Protein AF-A0A955U6E8-F1 (afdb_monomer_lite)

Structure (mmCIF, N/CA/C/O backbone):
data_AF-A0A955U6E8-F1
#
_entry.id   AF-A0A955U6E8-F1
#
loop_
_atom_site.group_PDB
_atom_site.id
_atom_site.type_symbol
_atom_site.label_atom_id
_atom_site.label_alt_id
_atom_site.label_comp_id
_atom_site.label_asym_id
_atom_site.label_entity_id
_atom_site.label_seq_id
_atom_site.pdbx_PDB_ins_code
_atom_site.Cartn_x
_atom_site.Cartn_y
_atom_site.Cartn_z
_atom_site.occupancy
_atom_site.B_iso_or_equiv
_atom_site.auth_seq_id
_atom_site.auth_comp_id
_atom_site.auth_asym_id
_atom_site.auth_atom_id
_atom_site.pdbx_PDB_model_num
ATOM 1 N N . MET A 1 1 ? -59.111 1.455 26.543 1.00 46.19 1 MET A N 1
ATOM 2 C CA . MET A 1 1 ? -58.876 2.035 25.203 1.00 46.19 1 MET A CA 1
ATOM 3 C C . MET A 1 1 ? -57.410 1.788 24.882 1.00 46.19 1 MET A C 1
ATOM 5 O O . MET A 1 1 ? -56.570 2.256 25.637 1.00 46.19 1 MET A O 1
ATOM 9 N N . PHE A 1 2 ? -57.115 0.918 23.914 1.00 42.72 2 PHE A N 1
ATOM 10 C CA . PHE A 1 2 ? -55.765 0.390 23.679 1.00 42.72 2 PHE A CA 1
ATOM 11 C C . PHE A 1 2 ? -54.879 1.401 22.936 1.00 42.72 2 PHE A C 1
ATOM 13 O O . PHE A 1 2 ? -55.270 1.921 21.895 1.00 42.72 2 PHE A O 1
ATOM 20 N N . LEU A 1 3 ? -53.687 1.646 23.487 1.00 48.56 3 LEU A N 1
ATOM 21 C CA . LEU A 1 3 ? -52.544 2.263 22.814 1.00 48.56 3 LEU A CA 1
ATOM 22 C C . LEU A 1 3 ? -51.913 1.227 21.876 1.00 48.56 3 LEU A C 1
ATOM 24 O O . LEU A 1 3 ? -51.577 0.129 22.313 1.00 48.56 3 LEU A O 1
ATOM 28 N N . LEU A 1 4 ? -51.719 1.589 20.611 1.00 48.16 4 LEU A N 1
ATOM 29 C CA . LEU A 1 4 ? -50.917 0.830 19.654 1.00 48.16 4 LEU A CA 1
ATOM 30 C C . LEU A 1 4 ? -49.836 1.769 19.114 1.00 48.16 4 LEU A C 1
ATOM 32 O O . LEU A 1 4 ? -50.047 2.502 18.152 1.00 48.16 4 LEU A O 1
ATOM 36 N N . LEU A 1 5 ? -48.681 1.773 19.785 1.00 52.44 5 LEU A N 1
ATOM 37 C CA . LEU A 1 5 ? -47.437 2.248 19.190 1.00 52.44 5 LEU A CA 1
ATOM 38 C C . LEU A 1 5 ? -46.915 1.132 18.284 1.00 52.44 5 LEU A C 1
ATOM 40 O O . LEU A 1 5 ? -46.462 0.091 18.758 1.00 52.44 5 LEU A O 1
ATOM 44 N N . ALA A 1 6 ? -46.990 1.355 16.976 1.00 48.94 6 ALA A N 1
ATOM 45 C CA . ALA A 1 6 ? -46.285 0.547 15.998 1.00 48.94 6 ALA A CA 1
ATOM 46 C C . ALA A 1 6 ? -44.787 0.875 16.093 1.00 48.94 6 ALA A C 1
ATOM 48 O O . ALA A 1 6 ? -44.318 1.871 15.547 1.00 48.94 6 ALA A O 1
ATOM 49 N N . ALA A 1 7 ? -44.037 0.045 16.814 1.00 50.34 7 ALA A N 1
ATOM 50 C CA . ALA A 1 7 ? -42.588 0.016 16.706 1.00 50.34 7 ALA A CA 1
ATOM 51 C C . ALA A 1 7 ? -42.237 -0.606 15.346 1.00 50.34 7 ALA A C 1
ATOM 53 O O . ALA A 1 7 ? -42.258 -1.826 15.184 1.00 50.34 7 ALA A O 1
ATOM 54 N N . MET A 1 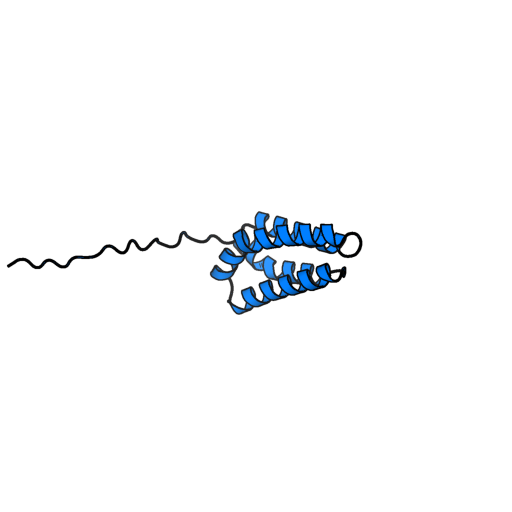8 ? -41.964 0.234 14.344 1.00 52.19 8 MET A N 1
ATOM 55 C CA . MET A 1 8 ? -41.273 -0.217 13.139 1.00 52.19 8 MET A CA 1
ATOM 56 C C . MET A 1 8 ? -39.870 -0.651 13.555 1.00 52.19 8 MET A C 1
ATOM 58 O O . MET A 1 8 ? -39.039 0.169 13.943 1.00 52.19 8 MET A O 1
ATOM 62 N N . GLY A 1 9 ? -39.637 -1.960 13.513 1.00 43.53 9 GLY A N 1
ATOM 63 C CA . GLY A 1 9 ? -38.322 -2.551 13.685 1.00 43.53 9 GLY A CA 1
ATOM 64 C C . GLY A 1 9 ? -37.416 -2.138 12.533 1.00 43.53 9 GLY A C 1
ATOM 65 O O . GLY A 1 9 ? -37.357 -2.814 11.511 1.00 43.53 9 GLY A O 1
ATOM 66 N N . CYS A 1 10 ? -36.686 -1.038 12.704 1.00 43.44 10 CYS A N 1
ATOM 67 C CA . CYS A 1 10 ? -35.409 -0.884 12.028 1.00 43.44 10 CYS A CA 1
ATOM 68 C C . CYS A 1 10 ? -34.491 -1.961 12.604 1.00 43.44 10 CYS A C 1
ATOM 70 O O . CYS A 1 10 ? -34.021 -1.844 13.735 1.00 43.44 10 CYS A O 1
ATOM 72 N N . SER A 1 11 ? -34.282 -3.033 11.842 1.00 38.91 11 SER A N 1
ATOM 73 C CA . SER A 1 11 ? -33.204 -3.981 12.093 1.00 38.91 11 SER A CA 1
ATOM 74 C C . SER A 1 11 ? -31.896 -3.211 11.947 1.00 38.91 11 SER A C 1
ATOM 76 O O . SER A 1 11 ? -31.391 -3.032 10.841 1.00 38.91 11 SER A O 1
ATOM 78 N N . VAL A 1 12 ? -31.392 -2.679 13.060 1.00 48.72 12 VAL A N 1
ATOM 79 C CA . VAL A 1 12 ? -30.025 -2.179 13.158 1.00 48.72 12 VAL A CA 1
ATOM 80 C C . VAL A 1 12 ? -29.158 -3.405 12.918 1.00 48.72 12 VAL A C 1
ATOM 82 O O . VAL A 1 12 ? -29.023 -4.249 13.801 1.00 48.72 12 VAL A O 1
ATOM 85 N N . VAL A 1 13 ? -28.655 -3.563 11.693 1.00 50.22 13 VAL A N 1
ATOM 86 C CA . VAL A 1 13 ? -27.540 -4.472 11.438 1.00 50.22 13 VAL A CA 1
ATOM 87 C C . VAL A 1 13 ? -26.433 -3.943 12.335 1.00 50.22 13 VAL A C 1
ATOM 89 O O . VAL A 1 13 ? -25.892 -2.867 12.082 1.00 50.22 13 VAL A O 1
ATOM 92 N N . ALA A 1 14 ? -26.207 -4.615 13.464 1.00 51.19 14 ALA A N 1
ATOM 93 C CA . ALA A 1 14 ? -25.062 -4.314 14.297 1.00 51.19 14 ALA A CA 1
ATOM 94 C C . ALA A 1 14 ? -23.845 -4.455 13.375 1.00 51.19 14 ALA A C 1
ATOM 96 O O . ALA A 1 14 ? -23.742 -5.495 12.718 1.00 51.19 14 ALA A O 1
ATOM 97 N N . PRO A 1 15 ? -22.998 -3.419 13.230 1.00 55.59 15 PRO A N 1
ATOM 98 C CA . PRO A 1 15 ? -21.796 -3.558 12.429 1.00 55.59 15 PRO A CA 1
ATOM 99 C C . PRO A 1 15 ? -21.042 -4.764 12.980 1.00 55.59 15 PRO A C 1
ATOM 101 O O . PRO A 1 15 ? -20.820 -4.845 14.193 1.00 55.59 15 PRO A O 1
ATOM 104 N N . GLU A 1 16 ? -20.738 -5.734 12.115 1.00 58.38 16 GLU A N 1
ATOM 105 C CA . GLU A 1 16 ? -19.894 -6.848 12.524 1.00 58.38 16 GLU A CA 1
ATOM 106 C C . GLU A 1 16 ? -18.609 -6.262 13.119 1.00 58.38 16 GLU A C 1
ATOM 108 O O . GLU A 1 16 ? -18.107 -5.254 12.602 1.00 58.38 16 GLU A O 1
ATOM 113 N N . PRO A 1 17 ? -18.117 -6.805 14.244 1.00 59.34 17 PRO A N 1
ATOM 114 C CA . PRO A 1 17 ? -16.899 -6.304 14.853 1.00 59.34 17 PRO A CA 1
ATOM 115 C C . PRO A 1 17 ? -15.771 -6.402 13.824 1.00 59.34 17 PRO A C 1
ATOM 117 O O . PRO A 1 17 ? -15.353 -7.491 13.443 1.00 59.34 17 PRO A O 1
ATOM 120 N N . VAL A 1 18 ? -15.319 -5.246 13.336 1.00 67.44 18 VAL A N 1
ATOM 121 C CA . VAL A 1 18 ? -14.195 -5.164 12.406 1.00 67.44 18 VAL A CA 1
ATOM 122 C C . VAL A 1 18 ? -12.940 -5.451 13.213 1.00 67.44 18 VAL A C 1
ATOM 124 O O . VAL A 1 18 ? -12.506 -4.631 14.026 1.00 67.44 18 VAL A O 1
ATOM 127 N N . GLU A 1 19 ? -12.393 -6.646 13.027 1.00 71.19 19 GLU A N 1
ATOM 128 C CA . GLU A 1 19 ? -11.153 -7.046 13.672 1.00 71.19 19 GLU A CA 1
ATOM 129 C C . GLU A 1 19 ? -9.954 -6.308 13.052 1.00 71.19 19 GLU A C 1
ATOM 131 O O . GLU A 1 19 ? -9.950 -5.985 11.858 1.00 71.19 19 GLU A O 1
ATOM 136 N N . PRO A 1 20 ? -8.920 -6.004 13.852 1.00 74.31 20 PRO A N 1
ATOM 137 C CA . PRO A 1 20 ? -7.686 -5.443 13.326 1.00 74.31 20 PRO A CA 1
ATOM 138 C C . PRO A 1 20 ? -7.023 -6.410 12.335 1.00 74.31 20 PRO A C 1
ATOM 140 O O . PRO A 1 20 ? -7.086 -7.629 12.483 1.00 74.31 20 PRO A O 1
ATOM 143 N N . ALA A 1 21 ? -6.329 -5.855 11.340 1.00 81.94 21 ALA A N 1
ATOM 144 C CA . ALA A 1 21 ? -5.647 -6.646 10.323 1.00 81.94 21 ALA A CA 1
ATOM 145 C C . ALA A 1 21 ? -4.588 -7.574 10.940 1.00 81.94 21 ALA A C 1
ATOM 147 O O . ALA A 1 21 ? -3.707 -7.125 11.684 1.00 81.94 21 ALA A O 1
ATOM 148 N N . SER A 1 22 ? -4.643 -8.864 10.601 1.00 86.31 22 SER A N 1
ATOM 149 C CA . SER A 1 22 ? -3.694 -9.848 11.123 1.00 86.31 22 SER A CA 1
ATOM 150 C C . SER A 1 22 ? -2.262 -9.553 10.666 1.00 86.31 22 SER A C 1
ATOM 152 O O . SER A 1 22 ? -2.023 -9.011 9.581 1.00 86.31 22 SER A O 1
ATOM 154 N N . ALA A 1 23 ? -1.281 -9.954 11.478 1.00 87.62 23 ALA A N 1
ATOM 155 C CA . ALA A 1 23 ? 0.132 -9.801 11.137 1.00 87.62 23 ALA A CA 1
ATOM 156 C C . ALA A 1 23 ? 0.498 -10.460 9.791 1.00 87.62 23 ALA A C 1
ATOM 158 O O . ALA A 1 23 ? 1.283 -9.893 9.037 1.00 87.62 23 ALA A O 1
ATOM 159 N N . GLU A 1 24 ? -0.110 -11.606 9.471 1.00 90.12 24 GLU A N 1
ATOM 160 C CA . GLU A 1 24 ? 0.077 -12.309 8.195 1.00 90.12 24 GLU A CA 1
ATOM 161 C C . GLU A 1 24 ? -0.455 -11.499 7.005 1.00 90.12 24 GLU A C 1
ATOM 163 O O . GLU A 1 24 ? 0.207 -11.400 5.973 1.00 90.12 24 GLU A O 1
ATOM 168 N N . THR A 1 25 ? -1.617 -10.860 7.160 1.00 91.06 25 THR A N 1
ATOM 169 C CA . THR A 1 25 ? -2.200 -9.993 6.124 1.00 91.06 25 THR A CA 1
ATOM 170 C C . THR A 1 25 ? -1.286 -8.809 5.828 1.00 91.06 25 THR A C 1
ATOM 172 O O . THR A 1 25 ? -1.036 -8.486 4.663 1.00 91.06 25 THR A O 1
ATOM 175 N N . LEU A 1 26 ? -0.749 -8.185 6.882 1.00 91.56 26 LEU A N 1
ATOM 176 C CA . LEU A 1 26 ? 0.201 -7.079 6.768 1.00 91.56 26 LEU A CA 1
ATOM 177 C C . LEU A 1 26 ? 1.513 -7.525 6.108 1.00 91.56 26 LEU A C 1
ATOM 179 O O . LEU A 1 26 ? 2.008 -6.835 5.221 1.00 91.56 26 LEU A O 1
ATOM 183 N N . ASP A 1 27 ? 2.054 -8.686 6.481 1.00 92.38 27 ASP A N 1
ATOM 184 C CA . ASP A 1 27 ? 3.265 -9.241 5.858 1.00 92.38 27 ASP A CA 1
ATOM 185 C C . ASP A 1 27 ? 3.065 -9.523 4.375 1.00 92.38 27 ASP A C 1
ATOM 187 O O . ASP A 1 27 ? 3.877 -9.132 3.536 1.00 92.38 27 ASP A O 1
ATOM 191 N N . ALA A 1 28 ? 1.952 -10.167 4.036 1.00 93.50 28 ALA A N 1
ATOM 192 C CA . ALA A 1 28 ? 1.639 -10.489 2.661 1.00 93.50 28 ALA A CA 1
ATOM 193 C C . ALA A 1 28 ? 1.433 -9.209 1.832 1.00 93.50 28 ALA A C 1
ATOM 195 O O . ALA A 1 28 ? 1.784 -9.184 0.651 1.00 93.50 28 ALA A O 1
ATOM 196 N N . LEU A 1 29 ? 0.836 -8.160 2.412 1.00 95.88 29 LEU A N 1
ATOM 197 C CA . LEU A 1 29 ? 0.698 -6.849 1.776 1.00 95.88 29 LEU A CA 1
ATOM 198 C C . LEU A 1 29 ? 2.065 -6.234 1.458 1.00 95.88 29 LEU A C 1
ATOM 200 O O . LEU A 1 29 ? 2.312 -5.851 0.315 1.00 95.88 29 LEU A O 1
ATOM 204 N N . LEU A 1 30 ? 2.943 -6.160 2.460 1.00 95.31 30 LEU A N 1
ATOM 205 C CA . LEU A 1 30 ? 4.268 -5.558 2.321 1.00 95.31 30 LEU A CA 1
ATOM 206 C C . LEU A 1 30 ? 5.124 -6.312 1.306 1.00 95.31 30 LEU A C 1
ATOM 208 O O . LEU A 1 30 ? 5.720 -5.679 0.441 1.00 95.31 30 LEU A O 1
ATOM 212 N N . LEU A 1 31 ? 5.078 -7.645 1.315 1.00 95.81 31 LEU A N 1
ATOM 213 C CA . LEU A 1 31 ? 5.783 -8.470 0.335 1.00 95.81 31 LEU A CA 1
ATOM 214 C C . LEU A 1 31 ? 5.381 -8.138 -1.113 1.00 95.81 31 LEU A C 1
ATOM 216 O O . LEU A 1 31 ? 6.233 -8.067 -1.994 1.00 95.81 31 LEU A O 1
ATOM 220 N N . ARG A 1 32 ? 4.086 -7.908 -1.377 1.00 96.94 32 ARG A N 1
ATOM 221 C CA . ARG A 1 32 ? 3.611 -7.545 -2.726 1.00 96.94 32 ARG A CA 1
ATOM 222 C C . ARG A 1 32 ? 4.035 -6.142 -3.140 1.00 96.94 32 ARG A C 1
ATOM 224 O O . ARG A 1 32 ? 4.292 -5.909 -4.318 1.00 96.94 32 ARG A O 1
ATOM 231 N N . LEU A 1 33 ? 4.128 -5.217 -2.191 1.00 96.62 33 LEU A N 1
ATOM 232 C CA . LEU A 1 33 ? 4.647 -3.881 -2.461 1.00 96.62 33 LEU A CA 1
ATOM 233 C C . LEU A 1 33 ? 6.154 -3.907 -2.727 1.00 96.62 33 LEU A C 1
ATOM 235 O O . LEU A 1 33 ? 6.600 -3.248 -3.660 1.00 96.62 33 LEU A O 1
ATOM 239 N N . GLU A 1 34 ? 6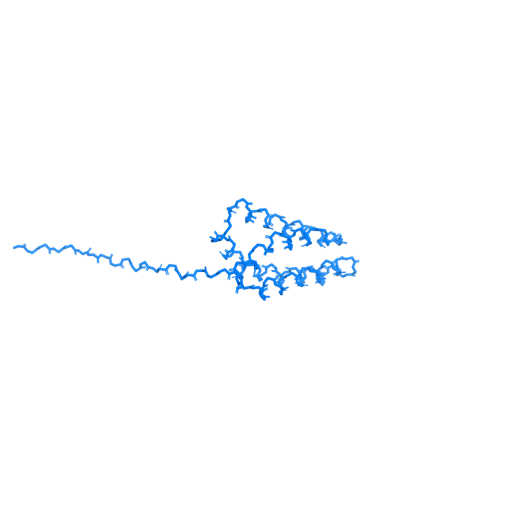.920 -4.700 -1.978 1.00 96.06 34 GLU A N 1
ATOM 240 C CA . GLU A 1 34 ? 8.350 -4.920 -2.231 1.00 96.06 34 GLU A CA 1
ATOM 241 C C . GLU A 1 34 ? 8.593 -5.512 -3.625 1.00 96.06 34 GLU A C 1
ATOM 243 O O . GLU A 1 34 ? 9.431 -5.002 -4.369 1.00 96.06 34 GLU A O 1
ATOM 248 N N . GLU A 1 35 ? 7.817 -6.527 -4.018 1.00 95.56 35 GLU A N 1
ATOM 249 C CA . GLU A 1 35 ? 7.836 -7.091 -5.374 1.00 95.56 35 GLU A CA 1
ATOM 250 C C . GLU A 1 35 ? 7.550 -6.011 -6.432 1.00 95.56 35 GLU A C 1
ATOM 252 O O . GLU A 1 35 ? 8.295 -5.878 -7.404 1.00 95.56 35 GLU A O 1
ATOM 257 N N . ALA A 1 36 ? 6.522 -5.182 -6.219 1.00 95.88 36 ALA A N 1
ATOM 258 C CA . ALA A 1 36 ? 6.201 -4.076 -7.116 1.00 95.88 36 ALA A CA 1
ATOM 259 C C . ALA A 1 36 ? 7.364 -3.071 -7.246 1.00 95.88 36 ALA A C 1
ATOM 261 O O . ALA A 1 36 ? 7.702 -2.662 -8.358 1.00 95.88 36 ALA A O 1
ATOM 262 N N . GLY A 1 37 ? 8.008 -2.705 -6.132 1.00 93.81 37 GLY A N 1
ATOM 263 C CA . GLY A 1 37 ? 9.169 -1.809 -6.115 1.00 93.81 37 GLY A CA 1
ATOM 264 C C . GLY A 1 37 ? 10.364 -2.365 -6.894 1.00 93.81 37 GLY A C 1
ATOM 265 O O . GLY A 1 37 ? 10.960 -1.650 -7.698 1.00 93.81 37 GLY A O 1
ATOM 266 N N . GLN A 1 38 ? 10.666 -3.657 -6.730 1.00 92.19 38 GLN A N 1
ATOM 267 C CA . GLN A 1 38 ? 11.762 -4.333 -7.439 1.00 92.19 38 GLN A CA 1
ATOM 268 C C . GLN A 1 38 ? 11.526 -4.420 -8.954 1.00 92.19 38 GLN A C 1
ATOM 270 O O . GLN A 1 38 ? 12.471 -4.323 -9.740 1.00 92.19 38 GLN A O 1
ATOM 275 N N . LEU A 1 39 ? 10.269 -4.587 -9.371 1.00 94.00 39 LEU A N 1
ATOM 276 C CA . LEU A 1 39 ? 9.886 -4.671 -10.781 1.00 94.00 39 LEU A CA 1
ATOM 277 C C . LEU A 1 39 ? 9.816 -3.298 -11.468 1.00 94.00 39 LEU A C 1
ATOM 279 O O . LEU A 1 39 ? 9.885 -3.230 -12.693 1.00 94.00 39 LEU A O 1
ATOM 283 N N . ALA A 1 40 ? 9.706 -2.198 -10.717 1.00 91.56 40 ALA A N 1
ATOM 284 C CA . ALA A 1 40 ? 9.393 -0.869 -11.250 1.00 91.56 40 ALA A CA 1
ATOM 285 C C . ALA A 1 40 ? 10.327 -0.399 -12.380 1.00 91.56 40 ALA A C 1
ATOM 287 O O . ALA A 1 40 ? 9.869 0.204 -13.353 1.00 91.56 40 ALA A O 1
ATOM 288 N N . ALA A 1 41 ? 11.625 -0.693 -12.262 1.00 86.62 41 ALA A N 1
ATOM 289 C CA . ALA A 1 41 ? 12.649 -0.273 -13.218 1.00 86.62 41 ALA A CA 1
ATOM 290 C C . ALA A 1 41 ? 12.825 -1.232 -14.412 1.00 86.62 41 ALA A C 1
ATOM 292 O O . ALA A 1 41 ? 13.437 -0.853 -15.412 1.00 86.62 41 ALA A O 1
ATOM 293 N N . THR A 1 42 ? 12.333 -2.470 -14.316 1.00 91.69 42 THR A N 1
ATOM 294 C CA . THR A 1 42 ? 12.607 -3.549 -15.284 1.00 91.69 42 THR A CA 1
ATOM 295 C C . THR A 1 42 ? 11.360 -3.977 -16.052 1.00 91.69 42 THR A C 1
ATOM 297 O O . THR A 1 42 ? 11.430 -4.191 -17.261 1.00 91.69 42 THR A O 1
ATOM 300 N N . ASP A 1 43 ? 10.214 -4.039 -15.378 1.00 95.62 43 ASP A N 1
ATOM 301 C CA . ASP A 1 43 ? 8.911 -4.344 -15.954 1.00 95.62 43 ASP A CA 1
ATOM 302 C C . ASP A 1 43 ? 7.817 -3.538 -15.244 1.00 95.62 43 ASP A C 1
ATOM 304 O O . ASP A 1 43 ? 7.195 -3.960 -14.265 1.00 95.62 43 ASP A O 1
ATOM 308 N N . ARG A 1 44 ? 7.539 -2.354 -15.798 1.00 95.06 44 ARG A N 1
ATOM 309 C CA . ARG A 1 44 ? 6.502 -1.456 -15.282 1.00 95.06 44 ARG A CA 1
ATOM 310 C C . ARG A 1 44 ? 5.122 -2.113 -15.231 1.00 95.06 44 ARG A C 1
ATOM 312 O O . ARG A 1 44 ? 4.331 -1.785 -14.351 1.00 95.06 44 ARG A O 1
ATOM 319 N N . ARG A 1 45 ? 4.791 -2.991 -16.183 1.00 96.75 45 ARG A N 1
ATOM 320 C CA . ARG A 1 45 ? 3.470 -3.627 -16.211 1.00 96.75 45 ARG A CA 1
ATOM 321 C C . ARG A 1 45 ? 3.344 -4.596 -15.043 1.00 96.75 45 ARG A C 1
ATOM 323 O O . ARG A 1 45 ? 2.384 -4.486 -14.287 1.00 96.75 45 ARG A O 1
ATOM 330 N N . ALA A 1 46 ? 4.334 -5.466 -14.864 1.00 96.50 46 ALA A N 1
ATOM 331 C CA . ALA A 1 46 ? 4.361 -6.402 -13.746 1.00 96.50 46 ALA A CA 1
ATOM 332 C C . ALA A 1 46 ? 4.370 -5.674 -12.388 1.00 96.50 46 ALA A C 1
ATOM 334 O O . ALA A 1 46 ? 3.668 -6.084 -11.465 1.00 96.50 46 ALA A O 1
ATOM 335 N N . ALA A 1 47 ? 5.081 -4.545 -12.282 1.00 96.56 47 ALA A N 1
ATOM 336 C CA . ALA A 1 47 ? 5.078 -3.706 -11.084 1.00 96.56 47 ALA A CA 1
ATOM 337 C C . ALA A 1 47 ? 3.679 -3.163 -10.737 1.00 96.56 47 ALA A C 1
ATOM 339 O O . ALA A 1 47 ? 3.254 -3.213 -9.582 1.00 96.56 47 ALA A O 1
ATOM 340 N N . LEU A 1 48 ? 2.941 -2.663 -11.735 1.00 97.38 48 LEU A N 1
ATOM 341 C CA . LEU A 1 48 ? 1.577 -2.163 -11.537 1.00 97.38 48 LEU A CA 1
ATOM 342 C C . LEU A 1 48 ? 0.586 -3.291 -11.221 1.00 97.38 48 LEU A C 1
ATOM 344 O O . LEU A 1 48 ? -0.315 -3.090 -10.408 1.00 97.38 48 LEU A O 1
ATOM 348 N N . ASP A 1 49 ? 0.766 -4.478 -11.801 1.00 97.81 49 ASP A N 1
ATOM 349 C CA . ASP A 1 49 ? -0.049 -5.654 -11.478 1.00 97.81 49 ASP A CA 1
ATOM 350 C C . ASP A 1 49 ? 0.157 -6.087 -10.012 1.00 97.81 49 ASP A C 1
ATOM 352 O O . ASP A 1 49 ? -0.819 -6.278 -9.281 1.00 97.81 49 ASP A O 1
ATOM 356 N N . ALA A 1 50 ? 1.407 -6.147 -9.538 1.00 96.81 50 ALA A N 1
ATOM 357 C CA . ALA A 1 50 ? 1.723 -6.419 -8.132 1.00 96.81 50 ALA A CA 1
ATOM 358 C C . ALA A 1 50 ? 1.156 -5.340 -7.187 1.00 96.81 50 ALA A C 1
ATOM 360 O O . ALA A 1 50 ? 0.583 -5.664 -6.141 1.00 96.81 50 ALA A O 1
ATOM 361 N N . TRP A 1 51 ? 1.230 -4.063 -7.579 1.00 97.50 51 TRP A N 1
ATOM 362 C CA . TRP A 1 51 ? 0.621 -2.962 -6.830 1.00 97.50 51 TRP A CA 1
ATOM 363 C C . TRP A 1 51 ? -0.907 -3.069 -6.751 1.00 97.50 51 TRP A C 1
ATOM 365 O O . TRP A 1 51 ? -1.466 -2.848 -5.679 1.00 97.50 51 TRP A O 1
ATOM 375 N N . ASN A 1 52 ? -1.593 -3.451 -7.832 1.00 97.56 52 ASN A N 1
ATOM 376 C CA . ASN A 1 52 ? -3.049 -3.637 -7.825 1.00 97.56 52 ASN A CA 1
ATOM 377 C C . ASN A 1 52 ? -3.475 -4.737 -6.841 1.00 97.56 52 ASN A C 1
ATOM 379 O O . ASN A 1 52 ? -4.446 -4.561 -6.106 1.00 97.56 52 ASN A O 1
ATOM 383 N N . ILE A 1 53 ? -2.724 -5.842 -6.781 1.00 96.69 53 ILE A N 1
ATOM 384 C CA . ILE A 1 53 ? -2.958 -6.923 -5.808 1.00 96.69 53 ILE A CA 1
ATOM 385 C C . ILE A 1 53 ? -2.763 -6.409 -4.377 1.00 96.69 53 ILE A C 1
ATOM 387 O O . ILE A 1 53 ? -3.581 -6.685 -3.498 1.00 96.69 53 ILE A O 1
ATOM 391 N N . ALA A 1 54 ? -1.689 -5.652 -4.137 1.00 96.94 54 ALA A N 1
ATOM 392 C CA . ALA A 1 54 ? -1.434 -5.046 -2.836 1.00 96.94 54 ALA A CA 1
ATOM 393 C C . ALA A 1 54 ? -2.556 -4.075 -2.436 1.00 96.94 54 ALA A C 1
ATOM 395 O O . ALA A 1 54 ? -3.052 -4.133 -1.314 1.00 96.94 54 ALA A O 1
ATOM 396 N N . ARG A 1 55 ? -3.000 -3.220 -3.360 1.00 96.88 55 ARG A N 1
ATOM 397 C CA . ARG A 1 55 ? -4.081 -2.263 -3.128 1.00 96.88 55 ARG A CA 1
ATOM 398 C C . ARG A 1 55 ? -5.395 -2.951 -2.768 1.00 96.88 55 ARG A C 1
ATOM 400 O O . ARG A 1 55 ? -5.980 -2.583 -1.757 1.00 96.88 55 ARG A O 1
ATOM 407 N N . ALA A 1 56 ? -5.819 -3.952 -3.539 1.00 95.62 56 ALA A N 1
ATOM 408 C CA . ALA A 1 56 ? -7.052 -4.688 -3.253 1.00 95.62 56 ALA A CA 1
ATOM 409 C C . ALA A 1 56 ? -7.016 -5.298 -1.843 1.00 95.62 56 ALA A C 1
ATOM 411 O O . ALA A 1 56 ? -7.936 -5.111 -1.054 1.00 95.62 56 ALA A O 1
ATOM 412 N N . ARG A 1 57 ? -5.893 -5.927 -1.468 1.00 94.44 57 ARG A N 1
ATOM 413 C CA . ARG A 1 57 ? -5.712 -6.448 -0.107 1.00 94.44 57 ARG A CA 1
ATOM 414 C C . ARG A 1 57 ? -5.761 -5.348 0.953 1.00 94.44 57 ARG A C 1
ATOM 416 O O . ARG A 1 57 ? -6.321 -5.573 2.022 1.00 94.44 57 ARG A O 1
ATOM 423 N N . PHE A 1 58 ? -5.139 -4.200 0.698 1.00 95.06 58 PHE A N 1
ATOM 424 C CA . PHE A 1 58 ? -5.162 -3.088 1.640 1.00 95.06 58 PHE A CA 1
ATOM 425 C C . PHE A 1 58 ? -6.594 -2.604 1.882 1.00 95.06 58 PHE A C 1
ATOM 427 O O . PHE A 1 58 ? -7.020 -2.584 3.033 1.00 95.06 58 PHE A O 1
ATOM 434 N N . GLU A 1 59 ? -7.333 -2.287 0.819 1.00 94.69 59 GLU A N 1
ATOM 435 C CA . GLU A 1 59 ? -8.709 -1.773 0.891 1.00 94.69 59 GLU A CA 1
ATOM 436 C C . GLU A 1 59 ? -9.659 -2.7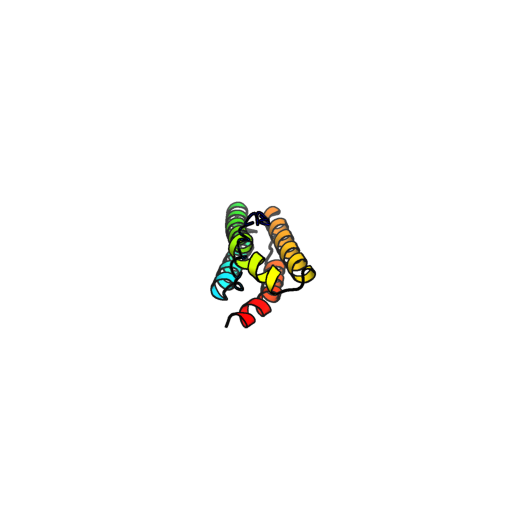88 1.553 1.00 94.69 59 GLU A C 1
ATOM 438 O O . GLU A 1 59 ? -10.487 -2.422 2.385 1.00 94.69 59 GLU A O 1
ATOM 443 N N . GLU A 1 60 ? -9.513 -4.078 1.239 1.00 93.25 60 GLU A N 1
ATOM 444 C CA . GLU A 1 60 ? -10.410 -5.123 1.742 1.00 93.25 60 GLU A CA 1
ATOM 445 C C . GLU A 1 60 ? -10.086 -5.580 3.172 1.00 93.25 60 GLU A C 1
ATOM 447 O O . GLU A 1 60 ? -10.998 -5.892 3.934 1.00 93.25 60 GLU A O 1
ATOM 452 N N . GLN A 1 61 ? -8.802 -5.670 3.539 1.00 91.56 61 GLN A N 1
ATOM 453 C CA . GLN A 1 61 ? -8.377 -6.415 4.736 1.00 91.56 61 GLN A CA 1
ATOM 454 C C . GLN A 1 61 ? -7.576 -5.584 5.741 1.00 91.56 61 GLN A C 1
ATOM 456 O O . GLN A 1 61 ? -7.444 -5.992 6.894 1.00 91.56 61 GLN A O 1
ATOM 461 N N . VAL A 1 62 ? -7.016 -4.439 5.337 1.00 91.81 62 VAL A N 1
ATOM 462 C CA . VAL A 1 62 ? -6.145 -3.628 6.206 1.00 91.81 62 VAL A CA 1
ATOM 463 C C . VAL A 1 62 ? -6.796 -2.308 6.590 1.00 91.81 62 VAL A C 1
ATOM 465 O O . VAL A 1 62 ? -6.891 -1.997 7.777 1.00 91.81 62 VAL A O 1
ATOM 468 N N . GLU A 1 63 ? -7.272 -1.549 5.609 1.00 93.06 63 GLU A N 1
ATOM 469 C CA . GLU A 1 63 ? -7.889 -0.237 5.790 1.00 93.06 63 GLU A CA 1
ATOM 470 C C . GLU A 1 63 ? -9.042 -0.248 6.808 1.00 93.06 63 GLU A C 1
ATOM 472 O O . GLU A 1 63 ? -9.032 0.619 7.688 1.00 93.06 63 GLU A O 1
ATOM 477 N N . PRO A 1 64 ? -9.981 -1.223 6.800 1.00 91.44 64 PRO A N 1
ATOM 478 C CA . PRO A 1 64 ? -11.060 -1.249 7.785 1.00 91.44 64 PRO A CA 1
ATOM 479 C C . PRO A 1 64 ? -10.526 -1.333 9.221 1.00 91.44 64 PRO A C 1
ATOM 481 O O . PRO A 1 64 ? -10.952 -0.573 10.089 1.00 91.44 64 PRO A O 1
ATOM 484 N N . GLY A 1 65 ? -9.529 -2.193 9.455 1.00 88.75 65 GLY A N 1
ATOM 485 C CA . GLY A 1 65 ? -8.882 -2.338 10.758 1.00 88.75 65 GLY A CA 1
ATOM 486 C C . GLY A 1 65 ? -8.103 -1.087 11.175 1.00 88.75 65 GLY A C 1
ATOM 487 O O . GLY A 1 65 ? -8.153 -0.688 12.340 1.00 88.75 65 GLY A O 1
ATOM 488 N N . LEU A 1 66 ? -7.424 -0.415 10.238 1.00 90.56 66 LEU A N 1
ATOM 489 C CA . LEU A 1 66 ? -6.733 0.853 10.512 1.00 90.56 66 LEU A CA 1
ATOM 490 C C . LEU A 1 66 ? -7.711 1.962 10.907 1.00 90.56 66 LEU A C 1
ATOM 492 O O . LEU A 1 66 ? -7.451 2.673 11.873 1.00 90.56 66 LEU A O 1
ATOM 496 N N . ARG A 1 67 ? -8.855 2.079 10.223 1.00 91.44 67 ARG A N 1
ATOM 497 C CA . ARG A 1 67 ? -9.886 3.085 10.536 1.00 91.44 67 ARG A CA 1
ATOM 498 C C . ARG A 1 67 ? -10.493 2.922 11.929 1.00 91.44 67 ARG A C 1
ATOM 500 O O . ARG A 1 67 ? -10.977 3.901 12.487 1.00 91.44 67 ARG A O 1
ATOM 507 N N . VAL A 1 68 ? -10.470 1.710 12.483 1.00 87.31 68 VAL A N 1
ATOM 508 C CA . VAL A 1 68 ? -10.936 1.427 13.850 1.00 87.31 68 VAL A CA 1
ATOM 509 C C . VAL A 1 68 ? -9.841 1.666 14.893 1.00 87.31 68 VAL A C 1
ATOM 511 O O . VAL A 1 68 ? -10.142 2.050 16.021 1.00 87.31 68 VAL A O 1
ATOM 514 N N . THR A 1 69 ? -8.576 1.427 14.541 1.00 84.75 69 THR A N 1
ATOM 515 C CA . THR A 1 69 ? -7.465 1.362 15.511 1.00 84.75 69 THR A CA 1
ATOM 516 C C . THR A 1 69 ? -6.543 2.578 15.519 1.00 84.75 69 THR A C 1
ATOM 518 O O . THR A 1 69 ? -5.792 2.749 16.479 1.00 84.75 69 THR A O 1
ATOM 521 N N . GLN A 1 70 ? -6.578 3.419 14.485 1.00 87.88 70 GLN A N 1
ATOM 522 C CA . GLN A 1 70 ? -5.686 4.568 14.323 1.00 87.88 70 GLN A CA 1
ATOM 523 C C . GLN A 1 70 ? -6.450 5.887 14.196 1.00 87.88 70 GLN A C 1
ATOM 525 O O . GLN A 1 70 ? -7.637 5.919 13.868 1.00 87.88 70 GLN A O 1
ATOM 530 N N . ASP A 1 71 ? -5.743 6.994 14.435 1.00 91.38 71 ASP A N 1
ATOM 531 C CA . ASP A 1 71 ? -6.277 8.329 14.184 1.00 91.38 71 ASP A CA 1
ATOM 532 C C . ASP A 1 71 ? -6.558 8.521 12.677 1.00 91.38 71 ASP A C 1
ATOM 534 O O . ASP A 1 71 ? -5.761 8.080 11.840 1.00 91.38 71 ASP A O 1
ATOM 538 N N . PRO A 1 72 ? -7.654 9.199 12.286 1.00 91.94 72 PRO A N 1
ATOM 539 C CA . PRO A 1 72 ? -7.962 9.459 10.880 1.00 91.94 72 PRO A CA 1
ATOM 540 C C . PRO A 1 72 ? -6.821 10.115 10.086 1.00 91.94 72 PRO A C 1
ATOM 542 O O . PRO A 1 72 ? -6.685 9.859 8.884 1.00 91.94 72 PRO A O 1
ATOM 545 N N . LEU A 1 73 ? -5.984 10.941 10.722 1.00 93.81 73 LEU A N 1
ATOM 546 C CA . LEU A 1 73 ? -4.816 11.550 10.081 1.00 93.81 73 LEU A CA 1
ATOM 547 C C . LEU A 1 73 ? -3.737 10.513 9.756 1.00 93.81 73 LEU A C 1
ATOM 549 O O . LEU A 1 73 ? -3.106 10.604 8.700 1.00 93.81 73 LEU A O 1
ATOM 553 N N . ASP A 1 74 ? -3.549 9.508 10.610 1.00 91.88 74 ASP A N 1
ATOM 554 C CA . ASP A 1 74 ? -2.591 8.425 10.375 1.00 91.88 74 ASP A CA 1
ATOM 555 C C . ASP A 1 74 ? -3.049 7.491 9.254 1.00 91.88 74 ASP A C 1
ATOM 557 O O . ASP A 1 74 ? -2.238 7.102 8.401 1.00 91.88 74 ASP A O 1
ATOM 561 N N . VAL A 1 75 ? -4.354 7.212 9.185 1.00 92.75 75 VAL A N 1
ATOM 562 C CA . VAL A 1 75 ? -4.958 6.471 8.067 1.00 92.75 75 VAL A CA 1
ATOM 563 C C . VAL A 1 75 ? -4.769 7.242 6.760 1.00 92.75 75 VAL A C 1
ATOM 565 O O . VAL A 1 75 ? -4.232 6.700 5.794 1.00 92.75 75 VAL A O 1
ATOM 568 N N . THR A 1 76 ? -5.088 8.539 6.753 1.00 94.75 76 THR A N 1
ATOM 569 C CA . THR A 1 76 ? -4.918 9.407 5.573 1.00 94.75 76 THR A CA 1
ATOM 570 C C . THR A 1 76 ? -3.456 9.459 5.117 1.00 94.75 76 THR A C 1
ATOM 572 O O . THR A 1 76 ? -3.156 9.413 3.923 1.00 94.75 76 THR A O 1
ATOM 575 N N . ALA A 1 77 ? -2.502 9.522 6.049 1.00 94.44 77 ALA A N 1
ATOM 576 C CA . ALA A 1 77 ? -1.081 9.512 5.716 1.00 94.44 77 ALA A CA 1
ATOM 577 C C . ALA A 1 77 ? -0.615 8.160 5.135 1.00 94.44 77 ALA A C 1
ATOM 579 O O . ALA A 1 77 ? 0.281 8.121 4.284 1.00 94.44 77 ALA A O 1
ATOM 580 N N . THR A 1 78 ? -1.230 7.058 5.564 1.00 94.62 78 THR A N 1
ATOM 581 C CA . THR A 1 78 ? -1.002 5.711 5.018 1.00 94.62 78 THR A CA 1
ATOM 582 C C . THR A 1 78 ? -1.513 5.617 3.575 1.00 94.62 78 THR A C 1
ATOM 584 O O . THR A 1 78 ? -0.750 5.245 2.681 1.00 94.62 78 THR A O 1
ATOM 587 N N . GLU A 1 79 ? -2.742 6.066 3.313 1.00 95.06 79 GLU A N 1
ATOM 588 C CA . GLU A 1 79 ? -3.335 6.153 1.964 1.00 95.06 79 GLU A CA 1
ATOM 589 C C . GLU A 1 79 ? -2.525 7.071 1.029 1.00 95.06 79 GLU A C 1
ATOM 591 O O . GLU A 1 79 ? -2.282 6.762 -0.145 1.00 95.06 79 GLU A O 1
ATOM 596 N N . TYR A 1 80 ? -2.037 8.196 1.558 1.00 95.81 80 TYR A N 1
ATOM 597 C CA . TYR A 1 80 ? -1.169 9.106 0.815 1.00 95.81 80 TYR A CA 1
ATOM 598 C C . TYR A 1 80 ? 0.154 8.437 0.420 1.00 95.81 80 TYR A C 1
ATOM 600 O O . TYR A 1 80 ? 0.621 8.593 -0.711 1.00 95.81 80 TYR A O 1
ATOM 608 N N . THR A 1 81 ? 0.747 7.651 1.322 1.00 96.44 81 THR A N 1
ATOM 609 C CA . THR A 1 81 ? 1.970 6.890 1.027 1.00 96.44 81 THR A CA 1
ATOM 610 C C . THR A 1 81 ? 1.709 5.855 -0.073 1.00 96.44 81 THR A C 1
ATOM 612 O O . THR A 1 81 ? 2.488 5.769 -1.022 1.00 96.44 81 THR A O 1
ATOM 615 N N . PHE A 1 82 ? 0.561 5.171 -0.041 1.00 95.00 82 PHE A N 1
ATOM 616 C CA . PHE A 1 82 ? 0.105 4.283 -1.122 1.00 95.00 82 PHE A CA 1
ATOM 617 C C . PHE A 1 82 ? 0.014 4.984 -2.482 1.00 95.00 82 PHE A C 1
ATOM 619 O O . PHE A 1 82 ? 0.469 4.457 -3.50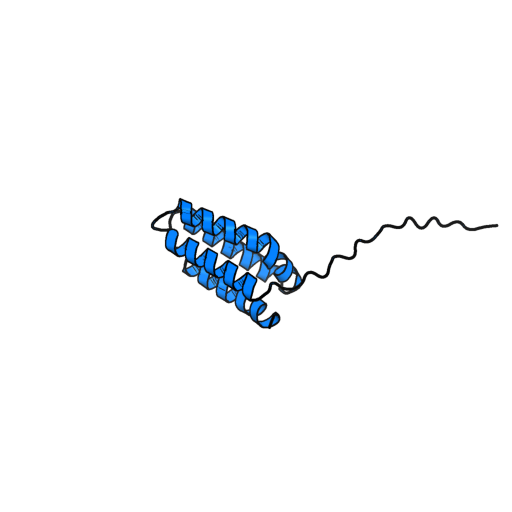2 1.00 95.00 82 PHE A O 1
ATOM 626 N N . SER A 1 83 ? -0.541 6.195 -2.495 1.00 96.06 83 SER A N 1
ATOM 627 C CA . SER A 1 83 ? -0.672 7.0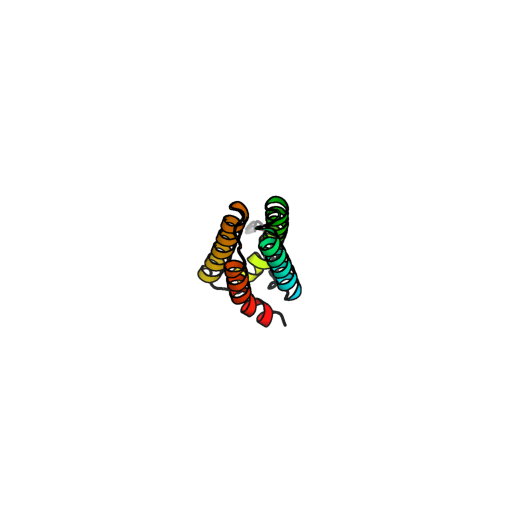11 -3.706 1.00 96.06 83 SER A CA 1
ATOM 628 C C . SER A 1 83 ? 0.690 7.428 -4.268 1.00 96.06 83 SER A C 1
ATOM 630 O O . SER A 1 83 ? 0.875 7.472 -5.487 1.00 96.06 83 SER A O 1
ATOM 632 N N . ARG A 1 84 ? 1.670 7.700 -3.396 1.00 97.50 84 ARG A N 1
ATOM 633 C CA . ARG A 1 84 ? 3.050 7.975 -3.814 1.00 97.50 84 ARG A CA 1
ATOM 634 C C . ARG A 1 84 ? 3.709 6.750 -4.433 1.00 97.50 84 ARG A C 1
ATOM 636 O O . ARG A 1 84 ? 4.275 6.894 -5.510 1.00 97.50 84 ARG A O 1
ATOM 643 N N . ILE A 1 85 ? 3.568 5.570 -3.825 1.00 96.88 85 ILE A N 1
ATOM 644 C CA . ILE A 1 85 ? 4.077 4.313 -4.399 1.00 96.88 85 ILE A CA 1
ATOM 645 C C . ILE A 1 85 ? 3.526 4.139 -5.817 1.00 96.88 85 ILE A C 1
ATOM 647 O O . ILE A 1 85 ? 4.293 4.020 -6.766 1.00 96.88 85 ILE A O 1
ATOM 651 N N . HIS A 1 86 ? 2.205 4.236 -5.993 1.00 97.81 86 HIS A N 1
ATOM 652 C CA . HIS A 1 86 ? 1.578 4.126 -7.313 1.00 97.81 86 HIS A CA 1
ATOM 653 C C . HIS A 1 86 ? 2.153 5.113 -8.334 1.00 97.81 86 HIS A C 1
ATOM 655 O O . HIS A 1 86 ? 2.405 4.753 -9.488 1.00 97.81 86 HIS A O 1
ATOM 661 N N . ARG A 1 87 ? 2.368 6.366 -7.913 1.00 97.50 87 ARG A N 1
ATOM 662 C CA . ARG A 1 87 ? 2.973 7.393 -8.759 1.00 97.50 87 ARG A CA 1
ATOM 663 C C . ARG A 1 87 ? 4.375 6.976 -9.190 1.00 97.50 87 ARG A C 1
ATOM 665 O O . ARG A 1 87 ? 4.652 7.058 -10.382 1.00 97.50 87 ARG A O 1
ATOM 672 N N . GLU A 1 88 ? 5.237 6.550 -8.274 1.00 96.88 88 GLU A N 1
ATOM 673 C CA . GLU A 1 88 ? 6.601 6.123 -8.610 1.00 96.88 88 GLU A CA 1
ATOM 674 C C . GLU A 1 88 ? 6.593 4.963 -9.612 1.00 96.88 88 GLU A C 1
ATOM 676 O O . GLU A 1 88 ? 7.163 5.086 -10.702 1.00 96.88 88 GLU A O 1
ATOM 681 N N . LEU A 1 89 ? 5.816 3.916 -9.325 1.00 96.62 89 LEU A N 1
ATOM 682 C CA . LEU A 1 89 ? 5.676 2.748 -10.199 1.00 96.62 89 LEU A CA 1
ATOM 683 C C . LEU A 1 89 ? 5.141 3.120 -11.591 1.00 96.62 89 LEU A C 1
ATOM 685 O O . LEU A 1 89 ? 5.661 2.661 -12.606 1.00 96.62 89 LEU A O 1
ATOM 689 N N . SER A 1 90 ? 4.154 4.017 -11.674 1.00 96.12 90 SER A N 1
ATOM 690 C CA . SER A 1 90 ? 3.582 4.481 -12.952 1.00 96.12 90 SER A CA 1
ATOM 691 C C . SER A 1 90 ? 4.603 5.190 -13.849 1.00 96.12 90 SER A C 1
ATOM 693 O O . SER A 1 90 ? 4.507 5.133 -15.082 1.00 96.12 90 SER A O 1
ATOM 695 N N . HIS A 1 91 ? 5.597 5.839 -13.241 1.00 95.12 91 HIS A N 1
ATOM 696 C CA . HIS A 1 91 ? 6.705 6.486 -13.945 1.00 95.12 91 HIS A CA 1
ATOM 697 C C . HIS A 1 91 ? 7.896 5.540 -14.171 1.00 95.12 91 HIS A C 1
ATOM 699 O O . HIS A 1 91 ? 8.905 5.978 -14.719 1.00 95.12 91 HIS A O 1
ATOM 705 N N . GLY A 1 92 ? 7.789 4.265 -13.780 1.00 92.94 92 GLY A N 1
ATOM 706 C CA . GLY A 1 92 ? 8.885 3.296 -13.852 1.00 92.94 92 GLY A CA 1
ATOM 707 C C . GLY A 1 92 ? 10.050 3.646 -12.924 1.00 92.94 92 GLY A C 1
ATOM 708 O O . GLY A 1 92 ? 11.206 3.397 -13.261 1.00 92.94 92 GLY A O 1
ATOM 709 N N . ARG A 1 93 ? 9.760 4.309 -11.798 1.00 94.06 93 ARG A N 1
ATOM 710 C CA . ARG A 1 93 ? 10.753 4.723 -10.802 1.00 94.06 93 ARG A CA 1
ATOM 711 C C . ARG A 1 93 ? 10.711 3.796 -9.597 1.00 94.06 93 ARG A C 1
ATOM 713 O O . ARG A 1 93 ? 9.658 3.265 -9.254 1.00 94.06 93 ARG A O 1
ATOM 720 N N . ASP A 1 94 ? 11.869 3.634 -8.965 1.00 90.88 94 ASP A N 1
ATOM 721 C CA . ASP A 1 94 ? 11.993 2.916 -7.701 1.00 90.88 94 ASP A CA 1
ATOM 722 C C . ASP A 1 94 ? 11.104 3.567 -6.627 1.00 90.88 94 ASP A C 1
ATOM 724 O O . ASP A 1 94 ? 11.104 4.788 -6.470 1.00 90.88 94 ASP A O 1
ATOM 728 N N . ALA A 1 95 ? 10.347 2.735 -5.915 1.00 94.88 95 ALA A N 1
ATOM 729 C CA . ALA A 1 95 ? 9.416 3.124 -4.858 1.00 94.88 95 ALA A CA 1
ATOM 730 C C . ALA A 1 95 ? 9.838 2.583 -3.477 1.00 94.88 95 ALA A C 1
ATOM 732 O O . ALA A 1 95 ? 9.063 2.647 -2.521 1.00 94.88 95 ALA A O 1
ATOM 733 N N . SER A 1 96 ? 11.040 2.004 -3.360 1.00 92.94 96 SER A N 1
ATOM 734 C CA . SER A 1 96 ? 11.504 1.297 -2.157 1.00 92.94 96 SER A CA 1
ATOM 735 C C . SER A 1 96 ? 11.468 2.169 -0.899 1.00 92.94 96 SER A C 1
ATOM 737 O O . SER A 1 96 ? 11.116 1.690 0.177 1.00 92.94 96 SER A O 1
ATOM 739 N N . ALA A 1 97 ? 11.777 3.463 -1.025 1.00 94.12 97 ALA A N 1
ATOM 740 C CA . ALA A 1 97 ? 11.747 4.395 0.100 1.00 94.12 97 ALA A CA 1
ATOM 741 C C . ALA A 1 97 ? 10.320 4.614 0.633 1.00 94.12 97 ALA A C 1
ATOM 743 O O . ALA A 1 97 ? 10.095 4.603 1.844 1.00 94.12 97 ALA A O 1
ATOM 744 N N . GLU A 1 98 ? 9.345 4.786 -0.257 1.00 96.25 98 GLU A N 1
ATOM 745 C CA . GLU A 1 98 ? 7.931 4.910 0.095 1.00 96.25 98 GLU A CA 1
ATOM 746 C C . GLU A 1 98 ? 7.368 3.605 0.674 1.00 96.25 98 GLU A C 1
ATOM 748 O O . GLU A 1 98 ? 6.560 3.650 1.604 1.00 96.25 98 GLU A O 1
ATOM 753 N N . ILE A 1 99 ? 7.806 2.450 0.164 1.00 96.31 99 ILE A N 1
ATOM 754 C CA . ILE A 1 99 ? 7.414 1.127 0.673 1.00 96.31 99 ILE A CA 1
ATOM 755 C C . ILE A 1 99 ? 7.931 0.922 2.103 1.00 96.31 99 ILE A C 1
ATOM 757 O O . ILE A 1 99 ? 7.154 0.546 2.981 1.00 96.31 99 ILE A O 1
ATOM 761 N N . GLU A 1 100 ? 9.198 1.239 2.379 1.00 95.50 100 GLU A N 1
ATOM 762 C CA . GLU A 1 100 ? 9.764 1.184 3.737 1.00 95.50 100 GLU A CA 1
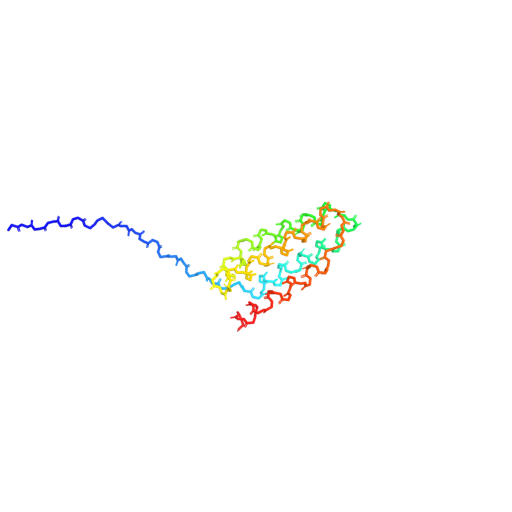ATOM 763 C C . GLU A 1 100 ? 9.043 2.160 4.680 1.00 95.50 100 GLU A C 1
ATOM 765 O O . GLU A 1 100 ? 8.701 1.810 5.813 1.00 95.50 100 GLU A O 1
ATOM 770 N N . GLN A 1 101 ? 8.735 3.373 4.205 1.00 95.50 101 GLN A N 1
ATOM 771 C CA . GLN A 1 101 ? 7.949 4.339 4.973 1.00 95.50 101 GLN A CA 1
ATOM 772 C C . GLN A 1 101 ? 6.570 3.769 5.338 1.00 95.50 101 GLN A C 1
ATOM 774 O O . GLN A 1 101 ? 6.130 3.911 6.481 1.00 95.50 101 GLN A O 1
ATOM 779 N N . LEU A 1 102 ? 5.889 3.108 4.400 1.00 95.19 102 LEU A N 1
ATOM 780 C CA . LEU A 1 102 ? 4.608 2.456 4.660 1.00 95.19 102 LEU A CA 1
ATOM 781 C C . LEU A 1 102 ? 4.754 1.309 5.672 1.00 95.19 102 LEU A C 1
ATOM 783 O O . LEU A 1 102 ? 3.969 1.228 6.618 1.00 95.19 102 LEU A O 1
ATOM 787 N N . ALA A 1 103 ? 5.777 0.464 5.528 1.00 93.81 103 ALA A N 1
ATOM 788 C CA . ALA A 1 103 ? 6.048 -0.639 6.449 1.00 93.81 103 ALA A CA 1
ATOM 789 C C . ALA A 1 103 ? 6.214 -0.150 7.895 1.00 93.81 103 ALA A C 1
ATOM 791 O O . ALA A 1 103 ? 5.643 -0.726 8.825 1.00 93.81 103 ALA A O 1
ATOM 792 N N . GLN A 1 104 ? 6.935 0.955 8.093 1.00 93.25 104 GLN A N 1
ATOM 793 C CA . GLN A 1 104 ? 7.113 1.572 9.409 1.00 93.25 104 GLN A CA 1
ATOM 794 C C . GLN A 1 104 ? 5.791 2.061 10.013 1.00 93.25 104 GLN A C 1
ATOM 796 O O . GLN A 1 104 ? 5.584 1.892 11.215 1.00 93.25 104 GLN A O 1
ATOM 801 N N . ARG A 1 105 ? 4.875 2.599 9.196 1.00 90.00 105 ARG A N 1
ATOM 802 C CA . ARG A 1 105 ? 3.541 3.036 9.654 1.00 90.00 105 ARG A CA 1
ATOM 803 C C . ARG A 1 105 ? 2.622 1.876 10.027 1.00 90.00 105 ARG A C 1
ATOM 805 O O . ARG A 1 105 ? 1.793 2.027 10.916 1.00 90.00 105 ARG A O 1
ATOM 812 N N . LEU A 1 106 ? 2.772 0.723 9.377 1.00 89.31 106 LEU A N 1
ATOM 813 C CA . LEU A 1 106 ? 1.941 -0.459 9.628 1.00 89.31 106 LEU A CA 1
ATOM 814 C C . LEU A 1 106 ? 2.457 -1.338 10.784 1.00 89.31 106 LEU A C 1
ATOM 816 O O . LEU A 1 106 ? 1.714 -2.171 11.307 1.00 89.31 106 LEU A O 1
ATOM 820 N N . ARG A 1 107 ? 3.708 -1.153 11.238 1.00 84.19 107 ARG A N 1
ATOM 821 C CA . ARG A 1 107 ? 4.290 -1.912 12.366 1.00 84.19 107 ARG A CA 1
ATOM 822 C C . ARG A 1 107 ? 3.485 -1.846 13.672 1.00 84.19 107 ARG A C 1
ATOM 824 O O . ARG A 1 107 ? 3.330 -2.903 14.280 1.00 84.19 107 ARG A O 1
ATOM 831 N N . PRO A 1 108 ? 2.977 -0.687 14.134 1.00 79.25 108 PRO A N 1
ATOM 832 C CA . PRO A 1 108 ? 2.181 -0.620 15.361 1.00 79.25 108 PRO A CA 1
ATOM 833 C C . PRO A 1 108 ? 0.937 -1.514 15.299 1.00 79.25 108 PRO A C 1
ATOM 835 O O . PRO A 1 108 ? 0.652 -2.234 16.252 1.00 79.25 108 PRO A O 1
ATOM 838 N N . THR A 1 109 ? 0.263 -1.552 14.145 1.00 76.00 109 THR A N 1
ATOM 839 C CA . THR A 1 109 ? -0.913 -2.404 13.905 1.00 76.00 109 THR A CA 1
ATOM 840 C C . THR A 1 109 ? -0.569 -3.887 14.025 1.00 76.00 109 THR A C 1
ATOM 842 O O . THR A 1 109 ? -1.331 -4.659 14.595 1.00 76.00 109 THR A O 1
ATOM 845 N N . ARG A 1 110 ? 0.623 -4.287 13.571 1.00 64.31 110 ARG A N 1
ATOM 846 C CA . ARG A 1 110 ? 1.119 -5.666 13.681 1.00 64.31 110 ARG A CA 1
ATOM 847 C C . ARG A 1 110 ? 1.402 -6.105 15.120 1.00 64.31 110 ARG A C 1
ATOM 849 O O . ARG A 1 110 ? 1.313 -7.289 15.427 1.00 64.31 110 ARG A O 1
ATOM 856 N N . LEU A 1 111 ? 1.804 -5.179 15.989 1.00 57.97 111 LEU A N 1
ATOM 857 C CA . LEU A 1 111 ? 2.070 -5.478 17.401 1.00 57.97 111 LEU A CA 1
ATOM 858 C C . LEU A 1 111 ? 0.780 -5.590 18.216 1.00 57.97 111 LEU A C 1
ATOM 860 O O . LEU A 1 111 ? 0.770 -6.299 19.213 1.00 57.97 111 LEU A O 1
ATOM 864 N N . ALA A 1 112 ? -0.292 -4.925 17.783 1.00 60.25 112 ALA A N 1
ATOM 865 C CA . ALA A 1 112 ? -1.599 -4.994 18.429 1.00 60.25 112 ALA A CA 1
ATOM 866 C C . ALA A 1 112 ? -2.347 -6.318 18.167 1.00 60.25 112 ALA A C 1
ATOM 868 O O . ALA A 1 112 ? -3.311 -6.610 18.866 1.00 60.25 112 ALA A O 1
ATOM 869 N N . THR A 1 113 ? -1.919 -7.104 17.172 1.00 60.12 113 THR A N 1
ATOM 870 C CA . THR A 1 113 ? -2.574 -8.357 16.748 1.00 60.12 113 THR A CA 1
ATOM 871 C C . THR A 1 113 ? -1.806 -9.633 17.107 1.00 60.12 113 THR A C 1
ATOM 873 O O . THR A 1 113 ? -2.154 -10.708 16.620 1.00 60.12 113 THR A O 1
ATOM 876 N N . ARG A 1 114 ? -0.767 -9.529 17.947 1.00 54.03 114 ARG A N 1
ATOM 877 C CA . ARG A 1 114 ? -0.032 -10.664 18.535 1.00 54.03 114 ARG A CA 1
ATOM 878 C C . ARG A 1 114 ? -0.522 -10.967 19.942 1.00 54.03 114 ARG A C 1
ATOM 880 O O . ARG A 1 114 ? -0.533 -12.169 20.281 1.00 54.03 114 ARG A O 1
#

Radius of gyration: 19.64 Å; chains: 1; bounding box: 72×24×41 Å

Sequence (114 aa):
MFLLLAAMGCSVVAPEPVEPASAETLDALLLRLEEAGQLAATDRRAALDAWNIARARFEEQVEPGLRVTQDPLDVTATEYTFSRIHRELSHGRDASAEIEQLAQRLRPTRLATR

pLDDT: mean 84.68, std 17.19, range [38.91, 97.81]

Foldseek 3Di:
DDDDDPPPDPPPPPPDPQAAFELVLLVVLLVLLVVLLVCLQPPLVSSVVSLVVSVVSCVPGHLSNCVVVHDPVLSVVLVVLSVVSNVCSNVSHRSVVSSVVNSVSCVVSNVVND

Secondary structure (DSSP, 8-state):
-------------PPP--PPPPHHHHHHHHHHHHHHHHHTTT-HHHHHHHHHHHHHHIIIIIHHHHHHHS-HHHHHHHHHHHHHHHHHHHTT---HHHHHHHHHHHHHHHHHT-